Protein AF-A0A349ZWE5-F1 (afdb_monomer)

Sequence (110 aa):
MRNADLLLLTNFPQPTSRGIIPGKLFEYLASGTEIISFGPAESDVARILLETKAGRHFSYSEEQKVSAFILQQYERWKRREELKEKRHIDQFSRKNLTEQLAELLNTLTS

Nearest PDB structures (foldseek):
  2qs7-assembly2_D  TM=3.071E-01  e=5.669E-01  Saccharolobus solfataricus P2
  7w09-assembly1_A  TM=5.758E-01  e=4.708E+00  Calotropis gigantea
  7w0z-assembly1_A  TM=4.546E-01  e=3.382E+00  Calotropis gigantea

Secondary structure (DSSP, 8-state):
-TT-SEEEEE--SSGGGGG---THHHHHHHHT-EEEEESSTT-HHHHHHHHHT-EEEE-TT-HHHHHHHHHHHHHHHHTT---------GGGSHHHHHHHHHHHHHHHH-

Solvent-accessible surface area (backbone atoms only — not comparable to full-atom values): 6432 Å² total; per-residue (Å²): 116,96,86,53,81,65,42,84,45,80,51,59,73,50,74,85,42,23,80,57,71,65,75,64,55,61,60,44,58,74,65,60,42,37,33,44,33,37,23,33,78,90,11,54,55,43,50,52,26,60,71,19,64,42,41,51,63,39,45,91,84,42,58,70,61,50,53,52,50,53,52,50,53,49,54,41,54,75,69,67,52,84,79,70,68,92,54,61,51,65,71,73,31,71,68,47,47,51,49,54,50,51,54,53,51,52,69,74,75,110

Foldseek 3Di:
DQPDQEAEEEFDADPVRLAPDDPCLLVLLVVLHAYEYEYYPNRPSQVQCVQFVRYHYDYPVPVVVVVVVVVVSVVCVVVVHPSRDRTPSVCVDPVNVVVVVVVVVVVVVD

Mean predicted aligned error: 4.92 Å

Radius of gyration: 16.06 Å; Cα contacts (8 Å, |Δi|>4): 132; chains: 1; bounding box: 38×26×50 Å

Structure (mmCIF, N/CA/C/O backbone):
data_AF-A0A349ZWE5-F1
#
_entry.id   AF-A0A349ZWE5-F1
#
loop_
_atom_site.group_PDB
_atom_site.id
_atom_site.type_symbol
_atom_site.label_atom_id
_atom_site.label_alt_id
_atom_site.label_comp_id
_atom_site.label_asym_id
_atom_site.label_entity_id
_atom_site.label_seq_id
_atom_site.pdbx_PDB_ins_code
_atom_site.Cartn_x
_atom_site.Cartn_y
_atom_site.Cartn_z
_atom_site.occupancy
_atom_site.B_iso_or_equiv
_atom_site.auth_seq_id
_atom_site.auth_comp_id
_atom_site.auth_asym_id
_atom_site.auth_atom_id
_atom_site.pdbx_PDB_model_num
ATOM 1 N N . MET A 1 1 ? -5.258 -14.707 4.392 1.00 58.78 1 MET A N 1
ATOM 2 C CA . MET A 1 1 ? -5.931 -13.451 3.982 1.00 58.78 1 MET A CA 1
ATOM 3 C C . MET A 1 1 ? -7.451 -13.474 4.144 1.00 58.78 1 MET A C 1
ATOM 5 O O . MET A 1 1 ? -7.988 -12.429 4.456 1.00 58.78 1 MET A O 1
ATOM 9 N N . ARG A 1 2 ? -8.158 -14.610 3.987 1.00 58.41 2 ARG A N 1
ATOM 10 C CA . ARG A 1 2 ? -9.640 -14.654 3.895 1.00 58.41 2 ARG A CA 1
ATOM 11 C C . ARG A 1 2 ? -10.459 -14.084 5.076 1.00 58.41 2 ARG A C 1
ATOM 13 O O . ARG A 1 2 ? -11.641 -13.855 4.874 1.00 58.41 2 ARG A O 1
ATOM 20 N N . ASN A 1 3 ? -9.852 -13.820 6.237 1.00 78.69 3 ASN A N 1
ATOM 21 C CA . ASN A 1 3 ? -10.544 -13.297 7.429 1.00 78.69 3 ASN A CA 1
ATOM 22 C C . ASN A 1 3 ? -9.994 -11.945 7.921 1.00 78.69 3 ASN A C 1
ATOM 24 O O . ASN A 1 3 ? -10.357 -11.514 9.007 1.00 78.69 3 ASN A O 1
ATOM 28 N N . ALA A 1 4 ? -9.062 -11.322 7.191 1.00 86.12 4 ALA A N 1
ATOM 29 C CA . ALA A 1 4 ? -8.516 -10.023 7.578 1.00 86.12 4 ALA A CA 1
ATOM 30 C C . ALA A 1 4 ? -9.295 -8.898 6.886 1.00 86.12 4 ALA A C 1
ATOM 32 O O . ALA A 1 4 ? -9.514 -8.970 5.676 1.00 86.12 4 ALA A O 1
ATOM 33 N N . ASP A 1 5 ? -9.642 -7.853 7.638 1.00 87.69 5 ASP A N 1
ATOM 34 C CA . ASP A 1 5 ? -10.309 -6.650 7.119 1.00 87.69 5 ASP A CA 1
ATOM 35 C C . ASP A 1 5 ? -9.312 -5.599 6.592 1.00 87.69 5 ASP A C 1
ATOM 37 O O . ASP A 1 5 ? -9.657 -4.776 5.745 1.00 87.69 5 ASP A O 1
ATOM 41 N N . LEU A 1 6 ? -8.053 -5.653 7.049 1.00 91.25 6 LEU A N 1
ATOM 42 C CA . LEU A 1 6 ? -6.969 -4.754 6.644 1.00 91.25 6 LEU A CA 1
ATOM 43 C C . LEU A 1 6 ? -5.636 -5.518 6.552 1.00 91.25 6 LEU A C 1
ATOM 45 O O . LEU A 1 6 ? -5.318 -6.330 7.423 1.00 91.25 6 LEU A O 1
ATOM 49 N N . LEU A 1 7 ? -4.844 -5.258 5.508 1.00 94.06 7 LEU A N 1
ATOM 50 C CA . LEU A 1 7 ? -3.523 -5.862 5.296 1.00 94.06 7 LEU A CA 1
ATOM 51 C C . LEU A 1 7 ? -2.408 -4.831 5.457 1.00 94.06 7 LEU A C 1
ATOM 53 O O . LEU A 1 7 ? -2.472 -3.756 4.871 1.00 94.06 7 LEU A O 1
ATOM 57 N N . LEU A 1 8 ? -1.353 -5.184 6.190 1.00 95.06 8 LEU A N 1
ATOM 58 C CA . LEU A 1 8 ? -0.184 -4.330 6.405 1.00 95.06 8 LEU A CA 1
ATOM 59 C C . LEU A 1 8 ? 0.947 -4.658 5.421 1.00 95.06 8 LEU A C 1
ATOM 61 O O . LEU A 1 8 ? 1.370 -5.813 5.318 1.00 95.06 8 LEU A O 1
ATOM 65 N N . LEU A 1 9 ? 1.475 -3.629 4.755 1.00 95.31 9 LEU A N 1
ATOM 66 C CA . LEU A 1 9 ? 2.663 -3.696 3.905 1.00 95.31 9 LEU A CA 1
ATOM 67 C C . LEU A 1 9 ? 3.703 -2.656 4.346 1.00 95.31 9 LEU A C 1
ATOM 69 O O . LEU A 1 9 ? 3.413 -1.468 4.408 1.00 95.31 9 LEU A O 1
ATOM 73 N N . THR A 1 10 ? 4.937 -3.072 4.605 1.00 92.94 10 THR A N 1
ATOM 74 C CA . THR A 1 10 ? 6.006 -2.162 5.047 1.00 92.94 10 THR A CA 1
ATOM 75 C C . THR A 1 10 ? 7.174 -2.177 4.074 1.00 92.94 10 THR A C 1
ATOM 77 O O . THR A 1 10 ? 7.712 -3.245 3.779 1.00 92.94 10 THR A O 1
ATOM 80 N N . ASN A 1 11 ? 7.601 -0.995 3.646 1.00 88.88 11 ASN A N 1
ATOM 81 C CA . ASN A 1 11 ? 8.848 -0.754 2.936 1.00 88.88 11 ASN A CA 1
ATOM 82 C C . ASN A 1 11 ? 9.866 -0.099 3.870 1.00 88.88 11 ASN A C 1
ATOM 84 O O . ASN A 1 11 ? 9.522 0.556 4.848 1.00 88.88 11 ASN A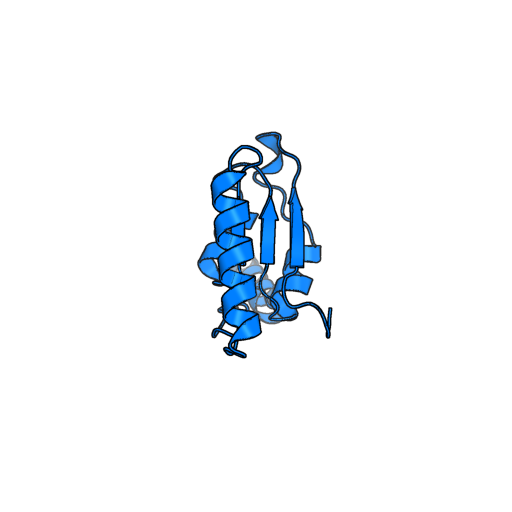 O 1
ATOM 88 N N . PHE A 1 12 ? 11.142 -0.236 3.530 1.00 88.38 12 PHE A N 1
ATOM 89 C CA . PHE A 1 12 ? 12.225 0.439 4.235 1.00 88.38 12 PHE A CA 1
ATOM 90 C C . PHE A 1 12 ? 12.040 1.972 4.224 1.00 88.38 12 PHE A C 1
ATOM 92 O O . PHE A 1 12 ? 11.681 2.514 3.182 1.00 88.38 12 PHE A O 1
ATOM 99 N N . PRO A 1 13 ? 12.295 2.703 5.324 1.00 86.94 13 PRO A N 1
ATOM 100 C CA . PRO A 1 13 ? 12.051 4.150 5.400 1.00 86.94 13 PRO A CA 1
ATOM 101 C C . PRO A 1 13 ? 13.014 4.999 4.549 1.00 86.94 13 PRO A C 1
ATOM 103 O O . PRO A 1 13 ? 12.783 6.192 4.359 1.00 86.94 13 PRO A O 1
ATOM 106 N N . GLN A 1 14 ? 14.112 4.420 4.057 1.00 90.44 14 GLN A N 1
ATOM 107 C CA . GLN A 1 14 ? 15.142 5.137 3.311 1.00 90.44 14 GLN A CA 1
ATOM 108 C C . GLN A 1 14 ? 14.633 5.577 1.927 1.00 90.44 14 GLN A C 1
ATOM 110 O O . GLN A 1 14 ? 13.992 4.784 1.242 1.00 90.44 14 GLN A O 1
ATOM 115 N N . PRO A 1 15 ? 14.993 6.779 1.435 1.00 87.31 15 PRO A N 1
ATOM 116 C CA . PRO A 1 15 ? 14.591 7.253 0.105 1.00 87.31 15 PRO A CA 1
ATOM 117 C C . PRO A 1 15 ? 14.951 6.312 -1.053 1.00 87.31 15 PRO A C 1
ATOM 119 O O . PRO A 1 15 ? 14.257 6.285 -2.065 1.00 87.31 15 PRO A O 1
ATOM 122 N N . THR A 1 16 ? 16.012 5.518 -0.902 1.00 89.00 16 THR A N 1
ATOM 123 C CA . THR A 1 16 ? 16.445 4.515 -1.885 1.00 89.00 16 THR A CA 1
ATOM 124 C C . THR A 1 16 ? 15.416 3.406 -2.109 1.00 89.00 16 THR A C 1
ATOM 126 O O . THR A 1 16 ? 15.453 2.748 -3.143 1.00 89.00 16 THR A O 1
ATOM 129 N N . SER A 1 17 ? 14.470 3.207 -1.187 1.00 87.00 17 SER A N 1
ATOM 130 C CA . SER A 1 17 ? 13.426 2.189 -1.310 1.00 87.00 17 SER A CA 1
ATOM 131 C C . SER A 1 17 ? 12.197 2.646 -2.107 1.00 87.00 17 SER A C 1
ATOM 133 O O . SER A 1 17 ? 11.291 1.838 -2.313 1.00 87.00 17 SER A O 1
ATOM 135 N N . ARG A 1 18 ? 12.150 3.905 -2.584 1.00 89.75 18 ARG A N 1
ATOM 136 C CA . ARG A 1 18 ? 11.013 4.441 -3.364 1.00 89.7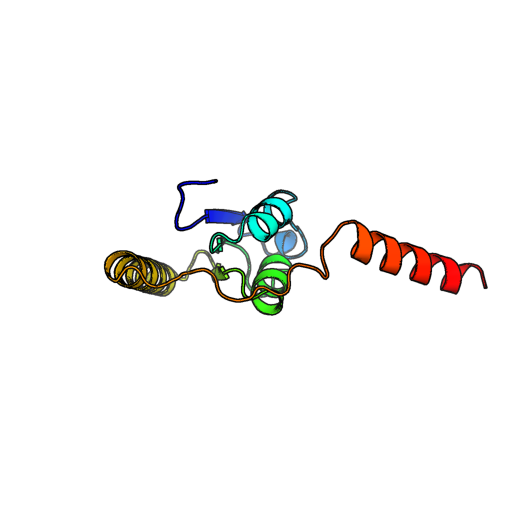5 18 ARG A CA 1
ATOM 137 C C . ARG A 1 18 ? 10.667 3.580 -4.578 1.00 89.75 18 ARG A C 1
ATOM 139 O O . ARG A 1 18 ? 9.486 3.385 -4.840 1.00 89.75 18 ARG A O 1
ATOM 146 N N . GLY A 1 19 ? 11.682 3.055 -5.267 1.00 89.88 19 GLY A N 1
ATOM 147 C CA . GLY A 1 19 ? 11.515 2.196 -6.445 1.00 89.88 19 GLY A CA 1
ATOM 148 C C . GLY A 1 19 ? 11.365 0.702 -6.138 1.00 89.88 19 GLY A C 1
ATOM 149 O O . GLY A 1 19 ? 11.298 -0.116 -7.050 1.00 89.88 19 GLY A O 1
ATOM 150 N N . ILE A 1 20 ? 11.370 0.304 -4.861 1.00 90.38 20 ILE A N 1
ATOM 151 C CA . ILE A 1 20 ? 11.279 -1.107 -4.478 1.00 90.38 20 ILE A CA 1
ATOM 152 C C . ILE A 1 20 ? 9.807 -1.479 -4.311 1.00 90.38 20 ILE A C 1
ATOM 154 O O . ILE A 1 20 ? 9.145 -1.044 -3.368 1.00 90.38 20 ILE A O 1
ATOM 158 N N . ILE A 1 21 ? 9.315 -2.344 -5.195 1.00 91.56 21 ILE A N 1
ATOM 159 C CA . ILE A 1 21 ? 7.965 -2.908 -5.124 1.00 91.56 21 ILE A CA 1
ATOM 160 C C . ILE A 1 21 ? 8.055 -4.315 -4.514 1.00 91.56 21 ILE A C 1
ATOM 162 O O . ILE A 1 21 ? 8.593 -5.224 -5.152 1.00 91.56 21 ILE A O 1
ATOM 166 N N . PRO A 1 22 ? 7.537 -4.551 -3.294 1.00 90.88 22 PRO A N 1
ATOM 167 C CA . PRO A 1 22 ? 7.507 -5.893 -2.725 1.00 90.88 22 PRO A CA 1
ATOM 168 C C . PRO A 1 22 ? 6.578 -6.809 -3.528 1.00 90.88 22 PRO A C 1
ATOM 170 O O . PRO A 1 22 ? 5.428 -6.454 -3.779 1.00 90.88 22 PRO A O 1
ATOM 173 N N . GLY A 1 23 ? 7.015 -8.034 -3.837 1.00 89.50 23 GLY A N 1
ATOM 174 C CA . GLY A 1 23 ? 6.193 -9.000 -4.585 1.00 89.50 23 GLY A CA 1
ATOM 175 C C . GLY A 1 23 ? 4.835 -9.311 -3.932 1.00 89.50 23 GLY A C 1
ATOM 176 O O . GLY A 1 23 ? 3.837 -9.477 -4.631 1.00 89.50 23 GLY A O 1
ATOM 177 N N . LYS A 1 24 ? 4.762 -9.280 -2.590 1.00 91.25 24 LYS A N 1
ATOM 178 C CA . LYS A 1 24 ? 3.517 -9.481 -1.822 1.00 91.25 24 LYS A CA 1
ATOM 179 C C . LYS A 1 24 ? 2.431 -8.444 -2.120 1.00 91.25 24 LYS A C 1
ATOM 181 O O . LYS A 1 24 ? 1.261 -8.732 -1.886 1.00 91.25 24 LYS A O 1
ATOM 186 N N . LEU A 1 25 ? 2.787 -7.264 -2.642 1.00 93.62 25 LEU A N 1
ATOM 187 C CA . LEU A 1 25 ? 1.807 -6.244 -3.019 1.00 93.62 25 LEU A CA 1
ATOM 188 C C . LEU A 1 25 ? 0.783 -6.816 -4.005 1.00 93.62 25 LEU A C 1
ATOM 190 O O . LEU A 1 25 ? -0.414 -6.652 -3.800 1.00 93.62 25 LEU A O 1
ATOM 194 N N . PHE A 1 26 ? 1.231 -7.549 -5.025 1.00 91.44 26 PHE A N 1
ATOM 195 C CA . PHE A 1 26 ? 0.341 -8.100 -6.050 1.00 91.44 26 PHE A CA 1
ATOM 196 C C . PHE A 1 26 ? -0.585 -9.195 -5.507 1.00 91.44 26 PHE A C 1
ATOM 198 O O . PHE A 1 26 ? -1.745 -9.277 -5.909 1.00 91.44 26 PHE A O 1
ATOM 205 N N . GLU A 1 27 ? -0.122 -9.988 -4.538 1.00 89.75 27 GLU A N 1
ATOM 206 C CA . GLU A 1 27 ? -0.980 -10.942 -3.823 1.00 89.75 27 GLU A CA 1
ATOM 207 C C . GLU A 1 27 ? -2.064 -10.221 -3.012 1.00 89.75 27 GLU A C 1
ATOM 209 O O . GLU A 1 27 ? -3.220 -10.645 -2.987 1.00 89.75 27 GLU A O 1
ATOM 214 N N . TYR A 1 28 ? -1.712 -9.100 -2.377 1.00 92.44 28 TYR A N 1
ATOM 215 C CA . TYR A 1 28 ? -2.653 -8.312 -1.584 1.00 92.44 28 TYR A CA 1
ATOM 216 C C . TYR A 1 28 ? -3.680 -7.622 -2.485 1.00 92.44 28 TYR A C 1
ATOM 218 O O . TYR A 1 28 ? -4.872 -7.649 -2.178 1.00 92.44 28 TYR A O 1
ATOM 226 N N . LEU A 1 29 ? -3.247 -7.077 -3.626 1.00 90.94 29 LEU A N 1
ATOM 227 C CA . LEU A 1 29 ? -4.137 -6.523 -4.648 1.00 90.94 29 LEU A CA 1
ATOM 228 C C . LEU A 1 29 ? -5.165 -7.571 -5.094 1.00 90.94 29 LEU A C 1
ATOM 230 O O . LEU A 1 29 ? -6.364 -7.297 -5.066 1.00 90.94 29 LEU A O 1
ATOM 234 N N . ALA A 1 30 ? -4.707 -8.787 -5.407 1.00 88.31 30 ALA A N 1
ATO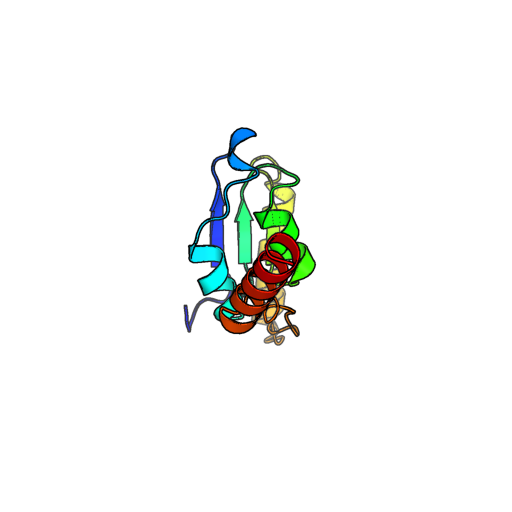M 235 C CA . ALA A 1 30 ? -5.567 -9.895 -5.819 1.00 88.31 30 ALA A CA 1
ATOM 236 C C . ALA A 1 30 ? -6.541 -10.363 -4.722 1.00 88.31 30 ALA A C 1
ATOM 238 O O . ALA A 1 30 ? -7.603 -10.900 -5.034 1.00 88.31 30 ALA A O 1
ATOM 239 N N . SER A 1 31 ? -6.211 -10.159 -3.441 1.00 88.69 31 SER A N 1
ATOM 240 C CA . SER A 1 31 ? -7.097 -10.527 -2.328 1.00 88.69 31 SER A CA 1
ATOM 241 C C . SER A 1 31 ? -8.359 -9.664 -2.241 1.00 88.69 31 SER A C 1
ATOM 243 O O . SER A 1 31 ? -9.363 -10.099 -1.677 1.00 88.69 31 SER A O 1
ATOM 245 N N . GLY A 1 32 ? -8.314 -8.435 -2.768 1.00 87.12 32 GLY A N 1
ATOM 246 C CA . GLY A 1 32 ? -9.403 -7.475 -2.610 1.00 87.12 32 GLY A CA 1
ATOM 247 C C . GLY A 1 32 ? -9.587 -6.954 -1.176 1.00 87.12 32 GLY A C 1
ATOM 248 O O . GLY A 1 32 ? -10.552 -6.237 -0.932 1.00 87.12 32 GLY A O 1
ATOM 249 N N . THR A 1 33 ? -8.686 -7.265 -0.236 1.00 88.81 33 THR A N 1
ATOM 250 C CA . THR A 1 33 ? -8.661 -6.679 1.117 1.00 88.81 33 THR A CA 1
ATOM 251 C C . THR A 1 33 ? -7.917 -5.346 1.101 1.00 88.81 33 THR A C 1
ATOM 253 O O . THR A 1 33 ? -6.940 -5.188 0.373 1.00 88.81 33 THR A O 1
ATOM 256 N N . GLU A 1 34 ? -8.406 -4.341 1.829 1.00 91.00 34 GLU A N 1
ATOM 257 C CA . GLU A 1 34 ? -7.792 -3.006 1.851 1.00 91.00 34 GLU A CA 1
ATOM 258 C C . GLU A 1 34 ? -6.376 -3.040 2.447 1.00 91.00 34 GLU A C 1
ATOM 260 O O . GLU A 1 34 ? -6.096 -3.804 3.374 1.00 91.00 34 GLU A O 1
ATOM 265 N N . ILE A 1 35 ? -5.465 -2.252 1.873 1.00 94.00 35 ILE A N 1
ATOM 266 C CA . ILE A 1 35 ? -4.038 -2.276 2.208 1.00 94.00 35 ILE A CA 1
ATOM 267 C C . ILE A 1 35 ? -3.661 -0.988 2.939 1.00 94.00 35 ILE A C 1
ATOM 269 O O . ILE A 1 35 ? -3.891 0.114 2.447 1.00 94.00 35 ILE A O 1
ATOM 273 N N . ILE A 1 36 ? -3.015 -1.118 4.091 1.00 95.81 36 ILE A N 1
ATOM 274 C CA . ILE A 1 36 ? -2.264 -0.036 4.717 1.00 95.81 36 ILE A CA 1
ATOM 275 C C . ILE A 1 36 ? -0.777 -0.250 4.446 1.00 95.81 36 ILE A C 1
ATOM 277 O O . ILE A 1 36 ? -0.226 -1.315 4.731 1.00 95.81 36 ILE A O 1
ATOM 281 N N . SER A 1 37 ? -0.124 0.752 3.861 1.00 96.25 37 SER A N 1
ATOM 282 C CA . SER A 1 37 ? 1.283 0.676 3.480 1.00 96.25 37 SER A CA 1
ATOM 283 C C . SER A 1 37 ? 2.128 1.754 4.150 1.00 96.25 37 SER A C 1
ATOM 285 O O . SER A 1 37 ? 1.664 2.878 4.307 1.00 96.25 37 SER A O 1
ATOM 287 N N . PHE A 1 38 ? 3.369 1.417 4.508 1.00 96.00 38 PHE A N 1
ATOM 288 C CA . PHE A 1 38 ? 4.352 2.340 5.077 1.00 96.00 38 PHE A CA 1
ATOM 289 C C . PHE A 1 38 ? 5.616 2.399 4.227 1.00 96.00 38 PHE A C 1
ATOM 291 O O . PHE A 1 38 ? 6.112 1.355 3.805 1.00 96.00 38 PHE A O 1
ATOM 298 N N . GLY A 1 39 ? 6.159 3.590 3.995 1.00 94.06 39 GLY A N 1
ATOM 299 C CA . GLY A 1 39 ? 7.395 3.769 3.236 1.00 94.06 39 GLY A CA 1
ATOM 300 C C . GLY A 1 39 ? 7.704 5.234 2.935 1.00 94.06 39 GLY A C 1
ATOM 301 O O . GLY A 1 39 ? 7.088 6.135 3.507 1.00 94.06 39 GLY A O 1
ATOM 302 N N . PRO A 1 40 ? 8.685 5.504 2.062 1.00 92.81 40 PRO A N 1
ATOM 303 C CA . PRO A 1 40 ? 8.954 6.857 1.614 1.00 92.81 40 PRO A CA 1
ATOM 304 C C . PRO A 1 40 ? 7.778 7.394 0.794 1.00 92.81 40 PRO A C 1
ATOM 306 O O . PRO A 1 40 ? 7.184 6.667 -0.008 1.00 92.81 4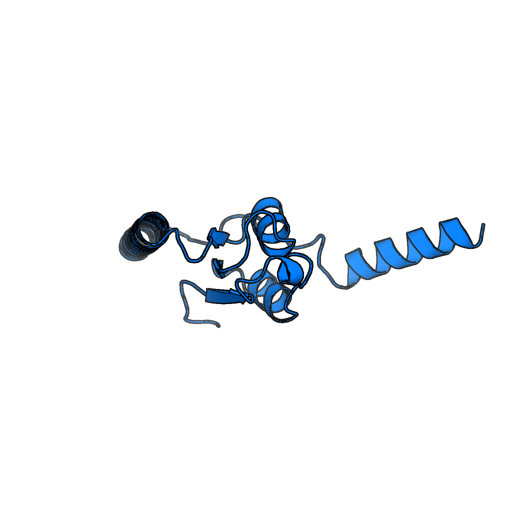0 PRO A O 1
ATOM 309 N N . ALA A 1 41 ? 7.498 8.689 0.948 1.00 89.44 41 ALA A N 1
ATOM 310 C CA . ALA A 1 41 ? 6.545 9.389 0.097 1.00 89.44 41 ALA A CA 1
ATOM 311 C C . ALA A 1 41 ? 6.905 9.224 -1.390 1.00 89.44 41 ALA A C 1
ATOM 313 O O . ALA A 1 41 ? 8.083 9.089 -1.737 1.00 89.44 41 ALA A O 1
ATOM 314 N N . GLU A 1 42 ? 5.878 9.234 -2.244 1.00 88.56 42 GLU A N 1
ATOM 315 C CA . GLU A 1 42 ? 6.016 9.094 -3.704 1.00 88.56 42 GLU A CA 1
ATOM 316 C C . GLU A 1 42 ? 6.732 7.800 -4.135 1.00 88.56 42 GLU A C 1
ATOM 318 O O . GLU A 1 42 ? 7.376 7.742 -5.179 1.00 88.56 42 GLU A O 1
ATOM 323 N N . SER A 1 43 ? 6.636 6.740 -3.326 1.00 92.88 43 SER A N 1
ATOM 324 C CA . SER A 1 43 ? 7.097 5.411 -3.726 1.00 92.88 43 SER A CA 1
ATOM 325 C C . SER A 1 43 ? 6.219 4.815 -4.830 1.00 92.88 43 SER A C 1
ATOM 327 O O . SER A 1 43 ? 5.030 5.127 -4.943 1.00 92.88 43 SER A O 1
ATOM 329 N N . ASP A 1 44 ? 6.769 3.877 -5.601 1.00 94.19 44 ASP A N 1
ATOM 330 C CA . ASP A 1 44 ? 5.993 3.114 -6.583 1.00 94.19 44 ASP A CA 1
ATOM 331 C C . ASP A 1 44 ? 4.829 2.362 -5.926 1.00 94.19 44 ASP A C 1
ATOM 333 O O . ASP A 1 44 ? 3.749 2.256 -6.502 1.00 94.19 44 ASP A O 1
ATOM 337 N N . VAL A 1 45 ? 5.001 1.912 -4.678 1.00 94.69 45 VAL A N 1
ATOM 338 C CA . VAL A 1 45 ? 3.916 1.318 -3.886 1.00 94.69 45 VAL A CA 1
ATOM 339 C C . VAL A 1 45 ? 2.789 2.327 -3.651 1.00 94.69 45 VAL A C 1
ATOM 341 O O . VAL A 1 45 ? 1.621 1.982 -3.828 1.00 94.69 45 VAL A O 1
ATOM 344 N N . ALA A 1 46 ? 3.114 3.574 -3.288 1.00 95.12 46 ALA A N 1
ATOM 345 C CA . ALA A 1 46 ? 2.118 4.629 -3.105 1.00 95.12 46 ALA A CA 1
ATOM 346 C C . ALA A 1 46 ? 1.334 4.895 -4.398 1.00 95.12 46 ALA A C 1
ATOM 348 O O . ALA A 1 46 ? 0.105 4.985 -4.368 1.00 95.12 46 ALA A O 1
ATOM 349 N N . ARG A 1 47 ? 2.039 4.955 -5.533 1.00 94.12 47 ARG A N 1
ATOM 350 C CA . ARG A 1 47 ? 1.439 5.153 -6.855 1.00 94.12 47 ARG A CA 1
ATOM 351 C C . ARG A 1 47 ? 0.513 3.998 -7.242 1.00 94.12 47 ARG A C 1
ATOM 353 O O . ARG A 1 47 ? -0.635 4.241 -7.600 1.00 94.12 47 ARG A O 1
ATOM 360 N N . ILE A 1 48 ? 0.957 2.750 -7.086 1.00 94.25 48 ILE A N 1
ATOM 361 C CA . ILE A 1 48 ? 0.144 1.560 -7.385 1.00 94.25 48 ILE A CA 1
ATOM 362 C C . ILE A 1 48 ? -1.123 1.523 -6.521 1.00 94.25 48 ILE A C 1
ATOM 364 O O . ILE A 1 48 ? -2.210 1.237 -7.025 1.00 94.25 48 ILE A O 1
ATOM 368 N N . LEU A 1 49 ? -1.022 1.819 -5.221 1.00 93.56 49 LEU A N 1
ATOM 369 C CA . LEU A 1 49 ? -2.189 1.841 -4.331 1.00 93.56 49 LEU A CA 1
ATOM 370 C C . LEU A 1 49 ? -3.193 2.936 -4.714 1.00 93.56 49 LEU A C 1
ATOM 372 O O . LEU A 1 49 ? -4.399 2.692 -4.648 1.00 93.56 49 LEU A O 1
ATOM 376 N N . LEU A 1 50 ? -2.706 4.099 -5.160 1.00 92.44 50 LEU A N 1
ATOM 377 C CA . LEU A 1 50 ? -3.539 5.193 -5.657 1.00 92.44 50 LEU A CA 1
ATOM 378 C C . LEU A 1 50 ? -4.259 4.816 -6.961 1.00 92.44 50 LEU A C 1
ATOM 380 O O . LEU A 1 50 ? -5.475 4.972 -7.049 1.00 92.44 50 LEU A O 1
ATOM 384 N N . GLU A 1 51 ? -3.531 4.284 -7.947 1.00 91.44 51 GLU A N 1
ATOM 385 C CA . GLU A 1 51 ? -4.078 3.867 -9.249 1.00 91.44 51 GLU A CA 1
ATOM 386 C C . GLU A 1 51 ? -5.144 2.769 -9.096 1.00 91.44 51 GLU A C 1
ATOM 388 O O . GLU A 1 51 ? 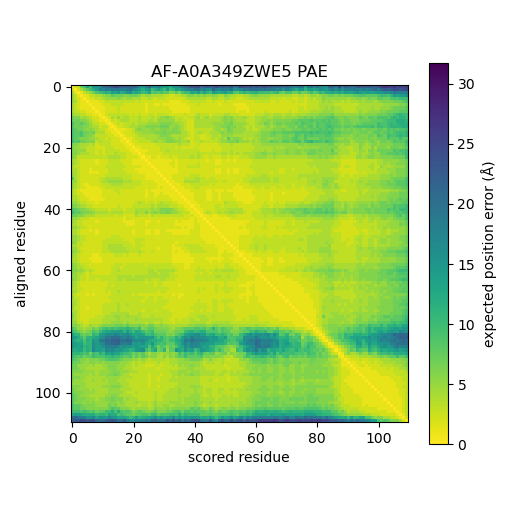-6.200 2.804 -9.727 1.00 91.44 51 GLU A O 1
ATOM 393 N N . THR A 1 52 ? -4.895 1.801 -8.211 1.00 91.31 52 THR A N 1
ATOM 394 C CA . THR A 1 52 ? -5.786 0.647 -8.005 1.00 91.31 52 THR A CA 1
ATOM 395 C C . THR A 1 52 ? -6.929 0.912 -7.035 1.00 91.31 52 THR A C 1
ATOM 397 O O . THR A 1 52 ? -7.853 0.095 -6.971 1.00 91.31 52 THR A O 1
ATOM 400 N N . LYS A 1 53 ? -6.864 2.010 -6.268 1.00 91.44 53 LYS A N 1
ATOM 401 C CA . LYS A 1 53 ? -7.734 2.290 -5.112 1.00 91.44 53 LYS A CA 1
ATOM 402 C C . LYS A 1 53 ? -7.764 1.133 -4.106 1.00 91.44 53 LYS A C 1
ATOM 404 O O . LYS A 1 53 ? -8.785 0.843 -3.490 1.00 91.44 53 LYS A O 1
ATOM 409 N N . ALA A 1 54 ? -6.650 0.415 -3.970 1.00 91.06 54 ALA A N 1
ATOM 410 C CA . ALA A 1 54 ? -6.588 -0.785 -3.138 1.00 91.06 54 ALA A CA 1
ATOM 411 C C . ALA A 1 54 ? -6.224 -0.502 -1.674 1.00 91.06 54 ALA A C 1
ATOM 413 O O . ALA A 1 54 ? -6.210 -1.427 -0.858 1.00 91.06 54 ALA A O 1
ATOM 414 N N . GLY A 1 55 ? -5.910 0.749 -1.334 1.00 92.19 55 GLY A N 1
ATOM 415 C CA . GLY A 1 55 ? -5.531 1.122 0.017 1.00 92.19 55 GLY A CA 1
ATOM 416 C C . GLY A 1 55 ? -4.846 2.479 0.113 1.00 92.19 55 GLY A C 1
ATOM 417 O O . GLY A 1 55 ? -4.928 3.302 -0.798 1.00 92.19 55 GLY A O 1
ATOM 418 N N . ARG A 1 56 ? -4.152 2.706 1.231 1.00 94.75 56 ARG A N 1
ATOM 419 C CA . ARG A 1 56 ? -3.487 3.973 1.550 1.00 94.75 56 ARG A CA 1
ATOM 420 C C . ARG A 1 56 ? -2.031 3.750 1.950 1.00 94.75 56 ARG A C 1
ATOM 422 O O . ARG A 1 56 ? -1.711 2.805 2.669 1.00 94.75 56 ARG A O 1
ATOM 429 N N . HIS A 1 57 ? -1.161 4.642 1.488 1.00 96.12 57 HIS A N 1
ATOM 430 C CA . HIS A 1 57 ? 0.257 4.671 1.830 1.00 96.12 57 HIS A CA 1
ATOM 431 C C . HIS A 1 57 ? 0.554 5.827 2.788 1.00 96.12 57 HIS A C 1
ATOM 433 O O . HIS A 1 57 ? -0.008 6.912 2.638 1.00 96.12 57 HIS A O 1
ATOM 439 N N . PHE A 1 58 ? 1.443 5.588 3.745 1.00 96.31 58 PHE A N 1
ATOM 440 C CA . PHE A 1 58 ? 1.851 6.527 4.778 1.00 96.31 58 PHE A CA 1
ATOM 441 C C . PHE A 1 58 ? 3.370 6.555 4.909 1.00 96.31 58 PHE A C 1
ATOM 443 O O . PHE A 1 58 ? 4.053 5.544 4.747 1.00 96.31 58 PHE A O 1
ATOM 450 N N . SER A 1 59 ? 3.899 7.709 5.282 1.00 94.31 59 SER A N 1
ATOM 451 C CA . SER A 1 59 ? 5.246 7.812 5.821 1.00 94.31 59 SER A CA 1
ATOM 452 C C . SER A 1 59 ? 5.271 7.463 7.308 1.00 94.31 59 SER A C 1
ATOM 454 O O . SER A 1 59 ? 4.271 7.553 8.022 1.00 94.31 59 SER A O 1
ATOM 456 N N . TYR A 1 60 ? 6.446 7.075 7.796 1.00 91.38 60 TYR A N 1
ATOM 457 C CA . TYR A 1 60 ? 6.636 6.693 9.197 1.00 91.38 60 TYR A CA 1
ATOM 458 C C . TYR A 1 60 ? 6.426 7.843 10.197 1.00 91.38 60 TYR A C 1
ATOM 460 O O . TYR A 1 60 ? 6.279 7.582 11.386 1.00 91.38 60 TYR A O 1
ATOM 468 N N . SER A 1 61 ? 6.391 9.099 9.743 1.00 93.56 61 SER A N 1
ATOM 469 C CA . SER A 1 61 ? 6.125 10.276 10.580 1.00 93.56 61 SER A CA 1
ATOM 470 C C . SER A 1 61 ? 4.637 10.643 10.685 1.00 93.56 61 SER A C 1
ATOM 472 O O . SER A 1 61 ? 4.294 11.576 11.404 1.00 93.56 61 SER A O 1
ATOM 474 N N . GLU A 1 62 ? 3.735 9.940 9.992 1.00 94.81 62 GLU A N 1
ATOM 475 C CA . GLU A 1 62 ? 2.310 10.296 9.886 1.00 94.81 62 GLU A CA 1
ATOM 476 C C . GLU A 1 62 ? 1.402 9.561 10.888 1.00 94.81 62 GLU A C 1
ATOM 478 O O . GLU A 1 62 ? 0.278 9.171 10.564 1.00 94.81 62 GLU A O 1
ATOM 483 N N . GLU A 1 63 ? 1.861 9.397 12.128 1.00 94.69 63 GLU A N 1
ATOM 484 C CA . GLU A 1 63 ? 1.170 8.637 13.181 1.00 94.69 63 GLU A CA 1
ATOM 485 C C . GLU A 1 63 ? -0.302 9.049 13.375 1.00 94.69 63 GLU A C 1
ATOM 487 O O . GLU A 1 63 ? -1.195 8.199 13.447 1.00 94.69 63 GLU A O 1
ATOM 492 N N . GLN A 1 64 ? -0.590 10.355 13.400 1.00 96.75 64 GLN A N 1
ATOM 493 C CA . GLN A 1 64 ? -1.953 10.853 13.599 1.00 96.75 64 GLN A CA 1
ATOM 494 C C . GLN A 1 64 ? -2.867 10.484 12.421 1.00 96.75 64 GLN A C 1
ATOM 496 O O . GLN A 1 64 ? -4.032 10.135 12.622 1.00 96.75 64 GLN A O 1
ATOM 501 N N . LYS A 1 65 ? -2.346 10.511 11.186 1.00 96.56 65 LYS A N 1
ATOM 502 C CA . LYS A 1 65 ? -3.119 10.152 9.986 1.00 96.56 65 LYS A CA 1
ATOM 503 C C . LYS A 1 65 ? -3.389 8.652 9.923 1.00 96.56 65 LYS A C 1
ATOM 505 O O . LYS A 1 65 ? -4.475 8.248 9.510 1.00 96.56 65 LYS A O 1
ATOM 510 N N . VAL A 1 66 ? -2.421 7.843 10.349 1.00 96.38 66 VAL A N 1
ATOM 511 C CA . VAL A 1 66 ? -2.554 6.385 10.453 1.00 96.38 66 VAL A CA 1
ATOM 512 C C . VAL A 1 66 ? -3.639 6.028 11.463 1.00 96.38 66 VAL A C 1
ATOM 514 O O . VAL A 1 66 ? -4.557 5.282 11.131 1.00 96.38 66 VAL A O 1
ATOM 517 N N . SER A 1 67 ? -3.585 6.615 12.662 1.00 96.62 67 SER A N 1
ATOM 518 C CA . SER A 1 67 ? -4.590 6.398 13.710 1.00 96.62 67 SER A CA 1
ATOM 519 C C . SER A 1 67 ? -5.996 6.776 13.241 1.00 96.62 67 SER A C 1
ATOM 521 O O . SER A 1 67 ? -6.934 5.995 13.399 1.00 96.62 67 SER A O 1
ATOM 523 N N . ALA A 1 68 ? -6.141 7.937 12.594 1.00 97.31 68 ALA A N 1
ATOM 524 C CA . ALA A 1 68 ? -7.419 8.377 12.038 1.00 97.31 68 ALA A CA 1
ATOM 525 C C . ALA A 1 68 ? -7.949 7.421 10.954 1.00 97.31 68 ALA A C 1
ATOM 527 O O . ALA A 1 68 ? -9.139 7.111 10.932 1.00 97.31 68 ALA A O 1
ATOM 528 N N . PHE A 1 69 ? -7.073 6.920 10.077 1.00 95.25 69 PHE A N 1
ATOM 529 C CA . PHE A 1 69 ? -7.451 5.957 9.043 1.00 95.25 69 PHE A CA 1
ATOM 530 C C . PHE A 1 69 ? -7.886 4.615 9.637 1.00 95.25 69 PHE A C 1
ATOM 532 O O . PHE A 1 69 ? -8.929 4.094 9.258 1.00 95.25 69 PHE A O 1
ATOM 539 N N . ILE A 1 70 ? -7.139 4.066 10.596 1.00 94.81 70 ILE A N 1
ATOM 540 C CA . ILE A 1 70 ? -7.507 2.801 11.247 1.00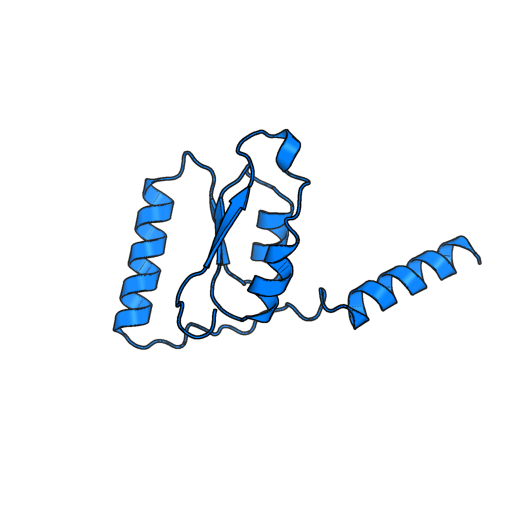 94.81 70 ILE A CA 1
ATOM 541 C C . ILE A 1 70 ? -8.854 2.941 11.964 1.00 94.81 70 ILE A C 1
ATOM 543 O O . ILE A 1 70 ? -9.710 2.068 11.820 1.00 94.81 70 ILE A O 1
ATOM 547 N N . LEU A 1 71 ? -9.080 4.052 12.675 1.00 95.94 71 LEU A N 1
ATOM 548 C CA . LEU A 1 71 ? -10.363 4.327 13.322 1.00 95.94 71 LEU A CA 1
ATOM 549 C C . LEU A 1 71 ? -11.508 4.407 12.302 1.00 95.94 71 LEU A C 1
ATOM 551 O O . LEU A 1 71 ? -12.566 3.821 12.519 1.00 95.94 71 LEU A O 1
ATOM 555 N N . GLN A 1 72 ? -11.287 5.073 11.166 1.00 93.38 72 GLN A N 1
ATOM 556 C CA . GLN A 1 72 ? -12.260 5.127 10.075 1.00 93.38 72 GLN A CA 1
ATOM 557 C C . GLN A 1 72 ? -12.604 3.722 9.560 1.00 93.38 72 GLN A C 1
ATOM 559 O O . GLN A 1 72 ? -13.781 3.395 9.418 1.00 93.38 72 GLN A O 1
ATOM 564 N N . GLN A 1 73 ? -11.600 2.880 9.308 1.00 91.38 73 GLN A N 1
ATOM 565 C CA . GLN A 1 73 ? -11.812 1.511 8.831 1.00 91.38 73 GLN A CA 1
ATOM 566 C C . GLN A 1 73 ? -12.555 0.654 9.862 1.00 91.38 73 GLN A C 1
ATOM 568 O O . GLN A 1 73 ? -13.451 -0.107 9.498 1.00 91.38 73 GLN A O 1
ATOM 573 N N . TYR A 1 74 ? -12.241 0.823 11.147 1.00 93.25 74 TYR A N 1
ATOM 574 C CA . TYR A 1 74 ? -12.934 0.150 12.242 1.00 93.25 74 TYR A CA 1
ATOM 575 C C . TYR A 1 74 ? -14.419 0.533 12.321 1.00 93.25 74 TYR A C 1
ATOM 577 O O . TYR A 1 74 ? -15.276 -0.344 12.423 1.00 93.25 74 TYR A O 1
ATOM 585 N N . GLU A 1 75 ? -14.754 1.821 12.220 1.00 94.00 75 GLU A N 1
ATOM 586 C CA . GLU A 1 75 ? -16.155 2.260 12.238 1.00 94.00 75 GLU A CA 1
ATOM 587 C C . GLU A 1 75 ? -16.932 1.751 11.012 1.00 94.00 75 GLU A C 1
ATOM 589 O O . GLU A 1 75 ? -18.072 1.303 11.149 1.00 94.00 75 GLU A O 1
ATOM 594 N N . ARG A 1 76 ? -16.313 1.728 9.822 1.00 90.12 76 ARG A N 1
ATOM 595 C CA . ARG A 1 76 ? -16.916 1.122 8.615 1.00 90.12 76 ARG A CA 1
ATOM 596 C C . ARG A 1 76 ? -17.201 -0.366 8.813 1.00 90.12 76 ARG A C 1
ATOM 598 O O . ARG A 1 76 ? -18.310 -0.826 8.534 1.00 90.12 76 ARG A O 1
ATOM 605 N N . TRP A 1 77 ? -16.229 -1.101 9.354 1.00 89.69 77 TRP A N 1
ATOM 606 C CA . TRP A 1 77 ? -16.376 -2.517 9.692 1.00 89.69 77 TRP A CA 1
ATOM 607 C C . TRP A 1 77 ? -17.519 -2.747 10.688 1.00 89.69 77 TRP A C 1
ATOM 609 O O . TRP A 1 77 ? -18.386 -3.593 10.462 1.00 89.69 77 TRP A O 1
ATOM 619 N N . LYS A 1 78 ? -17.594 -1.933 11.748 1.00 92.69 78 LYS A N 1
ATOM 620 C CA . LYS A 1 78 ? -18.650 -1.999 12.769 1.00 92.69 78 LYS A CA 1
ATOM 621 C C . LYS A 1 78 ? -20.047 -1.782 12.177 1.00 92.69 78 LYS A C 1
ATOM 623 O O . LYS A 1 78 ? -21.002 -2.420 12.619 1.00 92.69 78 LYS A O 1
ATOM 628 N N . ARG A 1 79 ? -20.170 -0.925 11.157 1.00 93.25 79 ARG A N 1
ATOM 629 C CA . ARG A 1 79 ? -21.421 -0.681 10.414 1.00 93.25 79 ARG A CA 1
ATOM 630 C C . ARG A 1 79 ? -21.740 -1.745 9.356 1.00 93.25 79 ARG A C 1
ATOM 632 O O . ARG A 1 79 ? -22.792 -1.655 8.731 1.00 93.25 79 ARG A O 1
ATOM 639 N N . ARG A 1 80 ? -20.884 -2.761 9.181 1.00 85.44 80 ARG A N 1
ATOM 640 C CA . ARG A 1 80 ? -20.984 -3.794 8.131 1.00 85.44 80 ARG A CA 1
ATOM 641 C C . ARG A 1 80 ? -21.068 -3.205 6.720 1.00 85.44 80 ARG A C 1
ATOM 643 O O . ARG A 1 80 ? -21.747 -3.755 5.856 1.00 85.44 80 ARG A O 1
ATOM 650 N N . GLU A 1 81 ? -20.387 -2.086 6.490 1.00 83.62 81 GLU A N 1
ATOM 651 C CA . GLU A 1 81 ? -20.253 -1.538 5.143 1.00 83.62 81 GLU A CA 1
ATOM 652 C C . GLU A 1 81 ? -19.413 -2.477 4.277 1.00 83.62 81 GLU A C 1
ATOM 654 O O . GLU A 1 81 ? -18.402 -3.023 4.725 1.00 83.62 81 GLU A O 1
ATOM 659 N N . GLU A 1 82 ? -19.806 -2.654 3.016 1.00 69.94 82 GLU A N 1
ATOM 660 C CA . GLU A 1 82 ? -18.970 -3.379 2.067 1.00 69.94 82 GLU A CA 1
ATOM 661 C C . GLU A 1 82 ? -17.678 -2.591 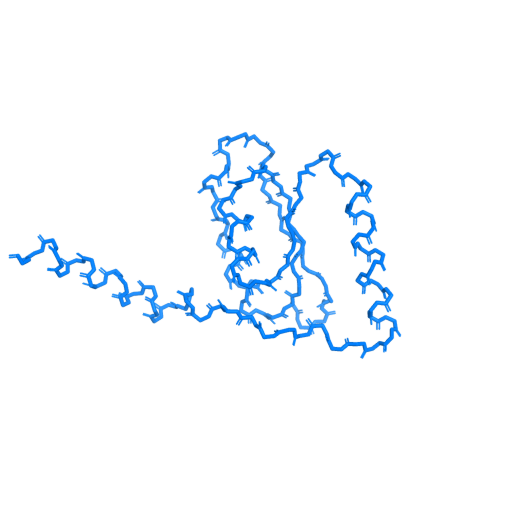1.816 1.00 69.94 82 GLU A C 1
ATOM 663 O O . GLU A 1 82 ? -17.668 -1.529 1.197 1.00 69.94 82 GLU A O 1
ATOM 668 N N . LEU A 1 83 ? -16.557 -3.142 2.283 1.00 65.25 83 LEU A N 1
ATOM 669 C CA . LEU A 1 83 ? -15.212 -2.594 2.063 1.00 65.25 83 LEU A CA 1
ATOM 670 C C . LEU A 1 83 ? -14.665 -2.903 0.653 1.00 65.25 83 LEU A C 1
ATOM 672 O O . LEU A 1 83 ? -13.537 -2.540 0.315 1.00 65.25 83 LEU A O 1
ATOM 676 N N . LYS A 1 84 ? -15.439 -3.608 -0.181 1.00 62.84 84 LYS A N 1
ATOM 677 C CA . LYS A 1 84 ? -15.021 -4.042 -1.518 1.00 62.84 84 LYS A CA 1
ATOM 678 C C . LYS A 1 84 ? -15.410 -3.007 -2.566 1.00 62.84 84 LYS A C 1
ATOM 680 O O . LYS A 1 84 ? -16.360 -3.191 -3.319 1.00 62.84 84 LYS A O 1
ATOM 685 N N . GLU A 1 85 ? -14.648 -1.921 -2.635 1.00 63.50 85 GLU A N 1
ATOM 686 C CA . GLU A 1 85 ? -14.716 -1.031 -3.795 1.00 63.50 85 GLU A CA 1
ATOM 687 C C . GLU A 1 85 ? -14.274 -1.762 -5.074 1.00 63.50 85 GLU A C 1
ATOM 689 O O . GLU A 1 85 ? -13.492 -2.717 -5.029 1.00 63.50 85 GLU A O 1
ATOM 694 N N . LYS A 1 86 ? -14.759 -1.311 -6.238 1.00 63.12 86 LYS A N 1
ATOM 695 C CA . LYS A 1 86 ? -14.236 -1.766 -7.532 1.00 63.12 86 LYS A CA 1
ATOM 696 C C . LYS A 1 86 ? -12.778 -1.322 -7.651 1.00 63.12 86 LYS A C 1
ATOM 698 O O . LYS A 1 86 ? -12.503 -0.128 -7.738 1.00 63.12 86 LYS A O 1
ATOM 703 N N . ARG A 1 87 ? -11.858 -2.286 -7.664 1.00 75.81 87 ARG A N 1
ATOM 704 C CA . ARG A 1 87 ? -10.417 -2.033 -7.781 1.00 75.81 87 ARG A CA 1
ATOM 705 C C . ARG A 1 87 ? -9.952 -2.272 -9.204 1.00 75.81 87 ARG A C 1
ATOM 707 O O . ARG A 1 87 ? -10.309 -3.275 -9.816 1.00 75.81 87 ARG A O 1
ATOM 714 N N . HIS A 1 88 ? -9.103 -1.386 -9.700 1.00 78.00 88 HIS A N 1
ATOM 715 C CA . HIS A 1 88 ? -8.536 -1.472 -11.045 1.00 78.00 88 HIS A CA 1
ATOM 716 C C . HIS A 1 88 ? -7.244 -2.305 -11.042 1.00 78.00 88 HIS A C 1
ATOM 718 O O . HIS A 1 88 ? -6.179 -1.822 -11.405 1.00 78.00 88 HIS A O 1
ATOM 724 N N . ILE A 1 89 ? -7.314 -3.556 -10.571 1.00 85.00 89 ILE A N 1
ATOM 725 C CA . ILE A 1 89 ? -6.125 -4.422 -10.428 1.00 85.00 89 ILE A CA 1
ATOM 726 C C . ILE A 1 89 ? -5.778 -5.202 -11.699 1.00 85.00 89 ILE A C 1
ATOM 728 O O . ILE A 1 89 ? -4.660 -5.700 -11.812 1.00 85.00 89 ILE A O 1
ATOM 732 N N . ASP A 1 90 ? -6.704 -5.296 -12.657 1.00 84.94 90 ASP A N 1
ATOM 733 C CA . ASP A 1 90 ? -6.539 -6.118 -13.863 1.00 84.94 90 ASP A CA 1
ATOM 734 C C . ASP A 1 90 ? -5.319 -5.706 -14.694 1.00 84.94 90 ASP A C 1
ATOM 736 O O . ASP A 1 90 ? -4.672 -6.560 -15.302 1.00 84.94 90 ASP A O 1
ATOM 740 N N . GLN A 1 91 ? -4.942 -4.422 -14.659 1.00 86.56 91 GLN A N 1
ATOM 741 C CA . GLN A 1 91 ? -3.737 -3.900 -15.315 1.00 86.56 91 GLN A CA 1
ATOM 742 C C . GLN A 1 91 ? -2.443 -4.575 -14.831 1.00 86.56 91 GLN A C 1
ATOM 744 O O . GLN A 1 91 ? -1.486 -4.674 -15.590 1.00 86.56 91 GLN A O 1
ATOM 749 N N . PHE A 1 92 ? -2.434 -5.093 -13.6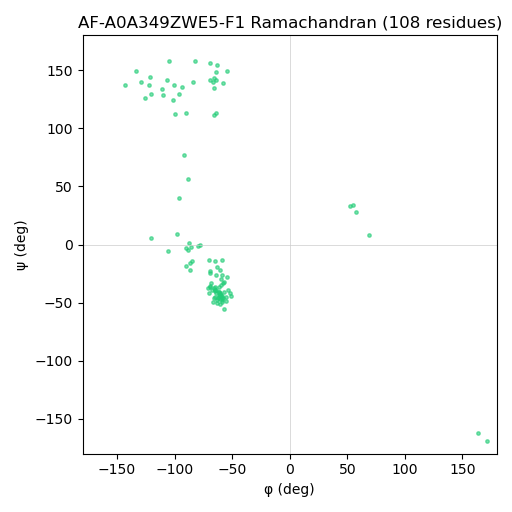00 1.00 88.50 92 PHE A N 1
ATOM 750 C CA . PHE A 1 92 ? -1.311 -5.829 -13.016 1.00 88.50 92 PHE A CA 1
ATOM 751 C C . PHE A 1 92 ? -1.480 -7.351 -13.102 1.00 88.50 92 PHE A C 1
ATOM 753 O O . PHE A 1 92 ? -0.708 -8.103 -12.503 1.00 88.50 92 PHE A O 1
ATOM 760 N N . SER A 1 93 ? -2.491 -7.841 -13.825 1.00 88.75 93 SER A N 1
ATOM 761 C CA . SER A 1 93 ? -2.625 -9.273 -14.079 1.00 88.75 93 SER A CA 1
ATOM 762 C C . SER A 1 93 ? -1.445 -9.778 -14.910 1.00 88.75 93 SER A C 1
ATOM 764 O O . SER A 1 93 ? -0.924 -9.074 -15.774 1.00 88.75 93 SER A O 1
ATOM 766 N N . ARG A 1 94 ? -1.046 -11.040 -14.691 1.00 90.31 94 ARG A N 1
ATOM 767 C CA . ARG A 1 94 ? 0.022 -11.676 -15.484 1.00 90.31 94 ARG A CA 1
ATOM 768 C C . ARG A 1 94 ? -0.235 -11.549 -16.983 1.00 90.31 94 ARG A C 1
ATOM 770 O O . ARG A 1 94 ? 0.685 -11.243 -17.721 1.00 90.31 94 ARG A O 1
ATOM 777 N N . LYS A 1 95 ? -1.489 -11.747 -17.406 1.00 93.19 95 LYS A N 1
ATOM 778 C CA . LYS A 1 95 ? -1.895 -11.620 -18.807 1.00 93.19 95 LYS A CA 1
ATOM 779 C C . LYS A 1 95 ? -1.561 -10.227 -19.351 1.00 93.19 95 LYS A C 1
ATOM 781 O O . LYS A 1 95 ? -0.820 -10.139 -20.320 1.00 93.19 95 LYS A O 1
ATOM 786 N N . ASN A 1 96 ? -2.048 -9.173 -18.697 1.00 93.31 96 ASN A N 1
ATOM 787 C CA . ASN A 1 96 ? -1.894 -7.803 -19.189 1.00 93.31 96 ASN A CA 1
ATOM 788 C C . ASN A 1 96 ? -0.438 -7.318 -19.110 1.00 93.31 96 ASN A C 1
ATOM 790 O O . ASN A 1 96 ? 0.030 -6.633 -20.011 1.00 93.31 96 ASN A O 1
ATOM 794 N N . LEU A 1 97 ? 0.309 -7.709 -18.071 1.00 92.69 97 LEU A N 1
ATOM 795 C CA . LEU A 1 97 ? 1.734 -7.375 -17.966 1.00 92.69 97 LEU A CA 1
ATOM 796 C C . LEU A 1 97 ? 2.574 -8.088 -19.036 1.00 92.69 97 LEU A C 1
ATOM 798 O O . LEU A 1 97 ? 3.492 -7.493 -19.595 1.00 92.69 97 LEU A O 1
ATOM 802 N N . THR A 1 98 ? 2.271 -9.353 -19.341 1.00 95.81 98 THR A N 1
ATOM 803 C CA . THR A 1 98 ? 2.948 -10.084 -20.423 1.00 95.81 98 THR A CA 1
ATOM 804 C C . THR A 1 98 ? 2.582 -9.527 -21.797 1.00 95.81 98 THR A C 1
ATOM 806 O O . THR A 1 98 ? 3.452 -9.466 -22.659 1.00 95.81 98 THR A O 1
ATOM 809 N N . GLU A 1 99 ? 1.339 -9.090 -21.994 1.00 96.50 99 GLU A N 1
ATOM 810 C CA . GLU A 1 99 ? 0.903 -8.405 -23.216 1.00 96.50 99 GLU A CA 1
ATOM 811 C C . GLU A 1 99 ? 1.692 -7.107 -23.437 1.00 96.50 99 GLU A C 1
ATOM 813 O O . GLU A 1 99 ? 2.342 -6.975 -24.470 1.00 96.50 99 GLU A O 1
ATOM 818 N N . GLN A 1 100 ? 1.772 -6.229 -22.429 1.00 95.38 100 GLN A N 1
ATOM 819 C CA . GLN A 1 100 ? 2.579 -4.999 -22.495 1.00 95.38 100 GLN A CA 1
ATOM 820 C C . GLN A 1 100 ? 4.059 -5.278 -22.792 1.00 95.38 100 GLN A C 1
ATOM 822 O O . GLN A 1 100 ? 4.695 -4.567 -23.570 1.00 95.38 100 GLN A O 1
ATOM 827 N N . LEU A 1 101 ? 4.624 -6.326 -22.183 1.00 95.94 101 LEU A N 1
ATOM 828 C CA . LEU A 1 101 ? 6.004 -6.727 -22.447 1.00 95.94 101 LEU A CA 1
ATOM 829 C C . LEU A 1 101 ? 6.187 -7.204 -23.894 1.00 95.94 101 LEU A C 1
ATOM 831 O O . LEU A 1 101 ? 7.158 -6.823 -24.541 1.00 95.94 101 LEU A O 1
ATOM 835 N N . ALA A 1 102 ? 5.275 -8.035 -24.400 1.00 97.25 102 ALA A N 1
ATOM 836 C CA . ALA A 1 102 ? 5.333 -8.541 -25.767 1.00 97.25 102 ALA A CA 1
ATOM 837 C C . ALA A 1 102 ? 5.196 -7.408 -26.795 1.00 97.25 102 ALA A C 1
ATOM 839 O O . ALA A 1 102 ? 5.948 -7.373 -27.766 1.00 97.25 102 ALA A O 1
ATOM 840 N N . GLU A 1 103 ? 4.292 -6.454 -26.557 1.00 96.75 103 GLU A N 1
ATOM 841 C CA . GLU A 1 103 ? 4.149 -5.247 -27.375 1.00 96.75 103 GLU A CA 1
ATOM 842 C C . GLU A 1 103 ? 5.444 -4.436 -27.408 1.00 96.75 103 GLU A C 1
ATOM 844 O O . GLU A 1 103 ? 5.940 -4.123 -28.490 1.00 96.75 103 GLU A O 1
ATOM 849 N N . LEU A 1 104 ? 6.047 -4.165 -26.245 1.00 96.38 104 LEU A N 1
ATOM 850 C CA . LEU A 1 104 ? 7.319 -3.448 -26.172 1.00 96.38 104 LEU A CA 1
ATOM 851 C C . LEU A 1 104 ? 8.421 -4.176 -26.954 1.00 96.38 104 LEU A C 1
ATOM 853 O O . LEU A 1 104 ? 9.146 -3.549 -27.722 1.00 96.38 104 LEU A O 1
ATOM 857 N N . LEU A 1 105 ? 8.532 -5.498 -26.811 1.00 96.88 105 LEU A N 1
ATOM 858 C CA . LEU A 1 105 ? 9.516 -6.282 -27.558 1.00 96.88 105 LEU A CA 1
ATOM 859 C C . LEU A 1 105 ? 9.296 -6.187 -29.072 1.00 96.88 105 LEU A C 1
ATOM 861 O O . LEU A 1 105 ? 10.269 -6.005 -29.798 1.00 96.88 105 LEU A O 1
ATOM 865 N N . ASN A 1 106 ? 8.046 -6.231 -29.540 1.00 96.50 106 ASN A N 1
ATOM 866 C CA . ASN A 1 106 ? 7.721 -6.058 -30.958 1.00 96.50 106 ASN A CA 1
ATOM 867 C C . ASN A 1 106 ? 8.136 -4.675 -31.485 1.00 96.50 106 ASN A C 1
ATOM 869 O O . ASN A 1 106 ? 8.599 -4.576 -32.619 1.00 96.50 106 ASN A O 1
ATOM 873 N N . THR A 1 107 ? 8.022 -3.612 -30.675 1.00 96.88 107 THR A N 1
ATOM 874 C CA . THR A 1 107 ? 8.468 -2.262 -31.082 1.00 96.88 107 THR A CA 1
ATOM 875 C C . THR A 1 107 ? 9.983 -2.120 -31.206 1.00 96.88 107 THR A C 1
ATOM 877 O O . THR A 1 107 ? 10.448 -1.230 -31.906 1.00 96.88 107 THR A O 1
ATOM 880 N N . LEU A 1 108 ? 10.757 -2.971 -30.526 1.00 94.00 108 LEU A N 1
ATOM 881 C CA . LEU A 1 108 ? 12.222 -2.938 -30.559 1.00 94.00 108 LEU A CA 1
ATOM 882 C C . LEU A 1 108 ? 12.815 -3.817 -31.667 1.00 94.00 108 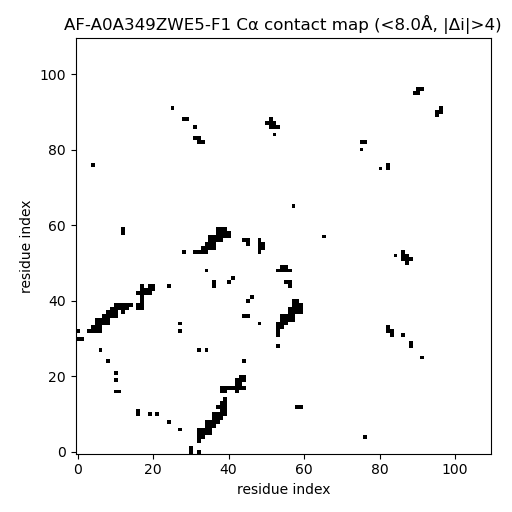LEU A C 1
ATOM 884 O O . LEU A 1 108 ? 13.990 -3.670 -31.998 1.00 94.00 108 LEU A O 1
ATOM 888 N N . THR A 1 109 ? 12.035 -4.761 -32.193 1.00 86.75 109 THR A N 1
ATOM 889 C CA . THR A 1 109 ? 12.457 -5.712 -33.232 1.00 86.75 109 THR A CA 1
ATOM 890 C C . THR A 1 109 ? 11.888 -5.408 -34.617 1.00 86.75 109 THR A C 1
ATOM 892 O O . THR A 1 109 ? 12.276 -6.081 -35.574 1.00 86.75 109 THR A O 1
ATOM 895 N N . SER A 1 110 ? 11.000 -4.414 -34.723 1.00 62.50 110 SER A N 1
ATOM 896 C CA . SER A 1 110 ? 10.468 -3.875 -35.985 1.00 62.50 110 SER A CA 1
ATOM 897 C C . SER A 1 110 ? 11.270 -2.660 -36.437 1.00 62.50 110 SER A C 1
ATOM 899 O O . SER A 1 110 ? 11.505 -2.545 -37.659 1.00 62.50 110 SER A O 1
#

pLDDT: mean 89.72, std 8.52, range [58.41, 97.31]